Protein AF-A0A7J2LUZ6-F1 (afdb_monomer)

Nearest PDB structures (foldseek):
  6zre-assembly2_B  TM=3.637E-01  e=1.889E+00  Pseudomonas aeruginosa PAO1
  5azs-assembly1_B  TM=2.867E-01  e=8.103E-01  Pseudomonas aeruginosa PAO1
  4mt4-assembly1_C  TM=3.836E-01  e=2.791E+00  Campylobacter jejuni
  1wp1-assembly1_A  TM=2.833E-01  e=2.296E+00  Pseudomonas aeruginosa

Foldseek 3Di:
DDPLVVLVVVLVVLVVVLVVVVVVPQKDKQWDFQWDWDWDQDPVPRDTDTDTHTDGTQWMWMAGNVGDIDTDFGWDDPPPDDTDGPVVVRVVSVVRVVVSVVVVVVVNVVSVVVSVVSCVVSVD

Radius of gyration: 22.77 Å; Cα contacts (8 Å, |Δi|>4): 136; chains: 1; bounding box: 50×46×57 Å

Solvent-accessible surface area (backbone atoms only — not comparable to full-atom values): 7167 Å² total; per-residue (Å²): 134,58,72,66,57,54,52,51,51,50,53,50,54,50,52,53,49,50,53,46,50,58,62,70,62,37,61,52,75,46,74,42,66,44,60,46,84,39,83,45,66,40,87,90,76,69,49,77,43,81,43,74,44,79,76,47,80,44,30,36,40,36,42,37,76,90,68,55,71,50,75,45,76,26,61,45,75,53,96,91,55,82,68,39,76,32,63,70,58,40,52,55,46,49,54,51,44,53,52,51,50,50,53,49,51,51,52,54,50,51,54,51,50,53,49,51,52,51,36,53,76,70,78,94

Structure (mmCIF, N/CA/C/O backbone):
data_AF-A0A7J2LUZ6-F1
#
_entry.id   AF-A0A7J2LUZ6-F1
#
loop_
_atom_site.group_PDB
_atom_site.id
_atom_site.type_symbol
_atom_site.label_atom_id
_atom_site.label_alt_id
_atom_site.label_comp_id
_atom_site.label_asym_id
_atom_site.label_entity_id
_atom_site.label_seq_id
_atom_site.pdbx_PDB_ins_code
_atom_site.Cartn_x
_atom_site.Cartn_y
_atom_site.Cartn_z
_atom_site.occupancy
_atom_site.B_iso_or_equiv
_atom_site.auth_seq_id
_atom_site.auth_comp_id
_atom_site.auth_asym_id
_atom_site.auth_atom_id
_atom_site.pdbx_PDB_model_num
ATOM 1 N N . MET A 1 1 ? -32.737 18.422 23.147 1.00 55.22 1 MET A N 1
ATOM 2 C CA . MET A 1 1 ? -31.731 17.338 23.206 1.00 55.22 1 MET A CA 1
ATOM 3 C C . MET A 1 1 ? -30.648 17.762 24.176 1.00 55.22 1 MET A C 1
ATOM 5 O O . MET A 1 1 ? -30.259 18.921 24.117 1.00 55.22 1 MET A O 1
ATOM 9 N N . SER A 1 2 ? -30.226 16.888 25.093 1.00 73.94 2 SER A N 1
ATOM 10 C CA . SER A 1 2 ? -29.143 17.204 26.031 1.00 73.94 2 SER A CA 1
ATOM 11 C C . SER A 1 2 ? -27.803 17.252 25.288 1.00 73.94 2 SER A C 1
ATOM 13 O O . SER A 1 2 ? -27.574 16.452 24.382 1.00 73.94 2 SER A O 1
ATOM 15 N N . GLU A 1 3 ? -26.900 18.149 25.684 1.00 71.75 3 GLU A N 1
ATOM 16 C CA . GLU A 1 3 ? -25.508 18.216 25.200 1.00 71.75 3 GLU A CA 1
ATOM 17 C C . GLU A 1 3 ? -24.804 16.848 25.264 1.00 71.75 3 GLU A C 1
ATOM 19 O O . GLU A 1 3 ? -24.062 16.473 24.355 1.00 71.75 3 GLU A O 1
ATOM 24 N N . LYS A 1 4 ? -25.122 16.048 26.291 1.00 72.19 4 LYS A N 1
ATOM 25 C CA . LYS A 1 4 ? -24.607 14.683 26.467 1.00 72.19 4 LYS A CA 1
ATOM 26 C C . LYS A 1 4 ? -25.089 13.708 25.389 1.00 72.19 4 LYS A C 1
ATOM 28 O O . LYS A 1 4 ? -24.315 12.855 24.963 1.00 72.19 4 LYS A O 1
ATOM 33 N N . ASP A 1 5 ? -26.328 13.846 24.916 1.00 78.88 5 ASP A N 1
ATOM 34 C CA . ASP A 1 5 ? -26.864 12.998 23.841 1.00 78.88 5 ASP A CA 1
ATOM 35 C C . ASP A 1 5 ? 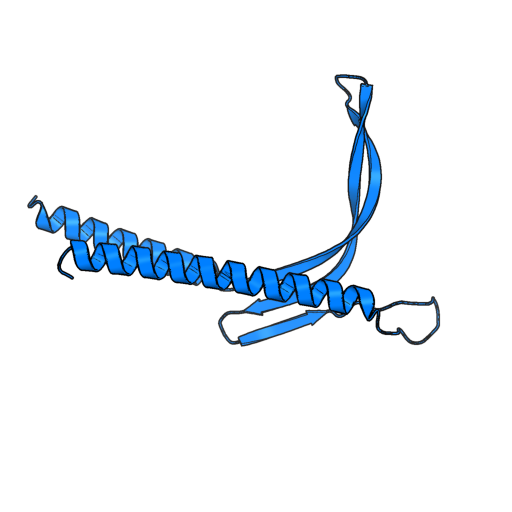-26.208 13.340 22.498 1.00 78.88 5 ASP A C 1
ATOM 37 O O . ASP A 1 5 ? -25.902 12.451 21.706 1.00 78.88 5 ASP A O 1
ATOM 41 N N . SER A 1 6 ? -25.928 14.627 22.263 1.00 78.31 6 SER A N 1
ATOM 42 C CA . SER A 1 6 ? -25.201 15.092 21.076 1.00 78.31 6 SER A CA 1
ATOM 43 C C . SER A 1 6 ? -23.768 14.554 21.040 1.00 78.31 6 SER A C 1
ATOM 45 O O . SER A 1 6 ? -23.332 14.013 20.025 1.00 78.31 6 SER A O 1
ATOM 47 N N . LEU A 1 7 ? -23.049 14.649 22.163 1.00 75.56 7 LEU A N 1
ATOM 48 C CA . LEU A 1 7 ? -21.677 14.152 22.306 1.00 75.56 7 LEU A CA 1
ATOM 49 C C . LEU A 1 7 ? -21.593 12.630 22.139 1.00 75.56 7 LEU A C 1
ATOM 51 O O . LEU A 1 7 ? -20.724 12.133 21.426 1.00 75.56 7 LEU A O 1
ATOM 55 N N . ARG A 1 8 ? -22.536 11.882 22.722 1.00 77.69 8 ARG A N 1
ATOM 56 C CA . ARG A 1 8 ? -22.593 10.422 22.579 1.00 77.69 8 ARG A CA 1
ATOM 57 C C . ARG A 1 8 ? -22.891 9.983 21.143 1.00 77.69 8 ARG A C 1
ATOM 59 O O . ARG A 1 8 ? -22.306 9.010 20.670 1.00 77.69 8 ARG A O 1
ATOM 66 N N . ASN A 1 9 ? -23.766 10.700 20.439 1.00 82.56 9 ASN A N 1
ATOM 67 C CA . ASN A 1 9 ? -24.060 10.426 19.031 1.00 82.56 9 ASN A CA 1
ATOM 68 C C . ASN A 1 9 ? -22.860 10.735 18.126 1.00 82.56 9 ASN A C 1
ATOM 70 O O . ASN A 1 9 ? -22.570 9.954 17.222 1.00 82.56 9 ASN A O 1
ATOM 74 N N . PHE A 1 10 ? -22.127 11.816 18.405 1.00 81.50 10 PHE A N 1
ATOM 75 C CA . PHE A 1 10 ? -20.878 12.131 17.710 1.00 81.50 10 PHE A CA 1
ATOM 76 C C . PHE A 1 10 ? -19.812 11.048 17.936 1.00 81.50 10 PHE A C 1
ATOM 78 O O . PHE A 1 10 ? -19.226 10.561 16.973 1.00 81.50 10 PHE A O 1
ATOM 85 N N . ALA A 1 11 ? -19.625 10.606 19.184 1.00 77.62 11 ALA A N 1
ATOM 86 C CA . ALA A 1 11 ? -18.705 9.526 19.544 1.00 77.62 11 ALA A CA 1
ATOM 87 C C . ALA A 1 11 ? -18.989 8.238 18.767 1.00 77.62 11 ALA A C 1
ATOM 89 O O . ALA A 1 11 ? -18.087 7.620 18.207 1.00 77.62 11 ALA A O 1
ATOM 90 N N . LYS A 1 12 ? -20.269 7.851 18.720 1.00 80.25 12 LYS A N 1
ATOM 91 C CA . LYS A 1 12 ? -20.720 6.662 18.005 1.00 80.25 12 LYS A CA 1
ATOM 92 C C . LYS A 1 12 ? -20.490 6.799 16.501 1.00 80.25 12 LYS A C 1
ATOM 94 O O . LYS A 1 12 ? -19.924 5.896 15.903 1.00 80.25 12 LYS A O 1
ATOM 99 N N . SER A 1 13 ? -20.850 7.943 15.916 1.00 83.75 13 SER A N 1
ATOM 100 C CA . SER A 1 13 ? -20.617 8.205 14.492 1.00 83.75 13 SER A CA 1
ATOM 101 C C . SER A 1 13 ? -19.133 8.149 14.139 1.00 83.75 13 SER A C 1
ATOM 103 O O . SER A 1 13 ? -18.775 7.600 13.106 1.00 83.75 13 SER A O 1
ATOM 105 N N . LEU A 1 14 ? -18.265 8.695 14.989 1.00 81.44 14 LEU A N 1
ATOM 106 C CA . LEU A 1 14 ? -16.825 8.646 14.780 1.00 81.44 14 LEU A CA 1
ATOM 107 C C . LEU A 1 14 ? -16.284 7.217 14.886 1.00 81.44 14 LEU A C 1
ATOM 109 O O . LEU A 1 14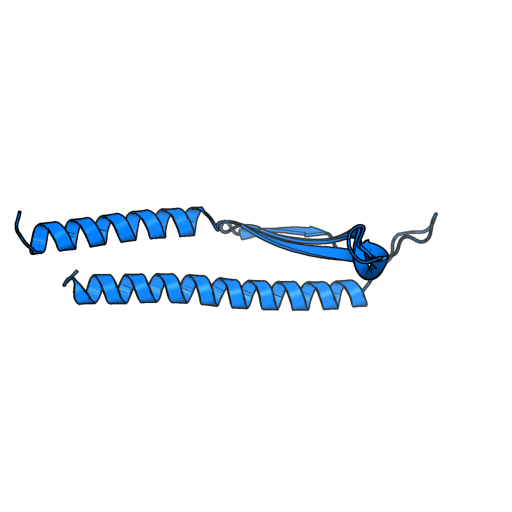 ? -15.476 6.815 14.057 1.00 81.44 14 LEU A O 1
ATOM 113 N N . ALA A 1 15 ? -16.724 6.455 15.888 1.00 78.00 15 ALA A N 1
ATOM 114 C CA . ALA A 1 15 ? -16.345 5.054 16.040 1.00 78.00 15 ALA A CA 1
ATOM 115 C C . ALA A 1 15 ? -16.763 4.228 14.816 1.00 78.00 15 ALA A C 1
ATOM 117 O O . ALA A 1 15 ? -15.972 3.433 14.315 1.00 78.00 15 ALA A O 1
ATOM 118 N N . ASP A 1 16 ? -17.975 4.464 14.308 1.00 82.69 16 ASP A N 1
ATOM 119 C CA . ASP A 1 16 ? -18.499 3.809 13.113 1.00 82.69 16 ASP A CA 1
ATOM 120 C C . ASP A 1 16 ? -17.681 4.189 11.862 1.00 82.69 16 ASP A C 1
ATOM 122 O O . ASP A 1 16 ? -17.350 3.315 11.063 1.00 82.69 16 ASP A O 1
ATOM 126 N N . GLU A 1 17 ? -17.294 5.459 11.697 1.00 83.19 17 GLU A N 1
ATOM 127 C CA . GLU A 1 17 ? -16.430 5.899 10.588 1.00 83.19 17 GLU A C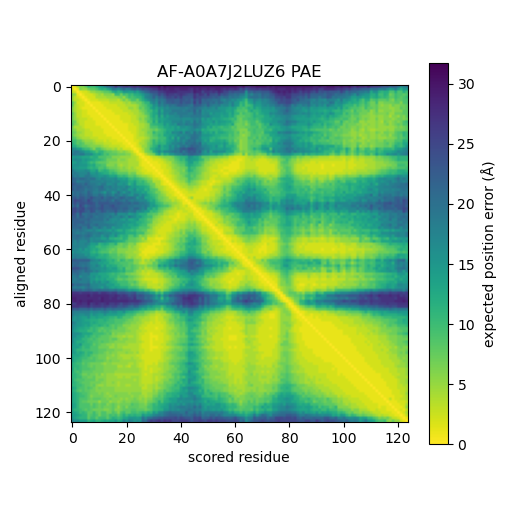A 1
ATOM 128 C C . GLU A 1 17 ? -15.003 5.343 10.696 1.00 83.19 17 GLU A C 1
ATOM 130 O O . GLU A 1 17 ? -14.441 4.885 9.704 1.00 83.19 17 GLU A O 1
ATOM 135 N N . LEU A 1 18 ? -14.420 5.291 11.894 1.00 78.44 18 LEU A N 1
ATOM 136 C CA . LEU A 1 18 ? -13.115 4.662 12.111 1.00 78.44 18 LEU A CA 1
ATOM 137 C C . LEU A 1 18 ? -13.159 3.161 11.821 1.00 78.44 18 LEU A C 1
ATOM 139 O O . LEU A 1 18 ? -12.252 2.637 11.180 1.00 78.44 18 LEU A O 1
ATOM 143 N N . ALA A 1 19 ? -14.223 2.473 12.243 1.00 76.06 19 ALA A N 1
ATOM 144 C CA . ALA A 1 19 ? -14.425 1.062 11.938 1.00 76.06 19 ALA A CA 1
ATOM 145 C C . ALA A 1 19 ? -14.564 0.822 10.426 1.00 76.06 19 ALA A C 1
ATOM 147 O O . ALA A 1 19 ? -14.023 -0.162 9.917 1.00 76.06 19 ALA A O 1
ATOM 148 N N . LYS A 1 20 ? -15.230 1.730 9.697 1.00 80.81 20 LYS A N 1
ATOM 149 C CA . LYS A 1 20 ? -15.262 1.701 8.228 1.00 80.81 20 LYS A CA 1
ATOM 150 C C . LYS A 1 20 ? -13.876 1.900 7.639 1.00 80.81 20 LYS A C 1
ATOM 152 O O . LYS A 1 20 ? -13.472 1.066 6.854 1.00 80.81 20 LYS A O 1
ATOM 157 N N . VAL A 1 21 ? -13.116 2.913 8.058 1.00 75.56 21 VAL A N 1
ATOM 158 C CA . VAL A 1 21 ? -11.760 3.162 7.533 1.00 75.56 21 VAL A CA 1
ATOM 159 C C . VAL A 1 21 ? -10.827 1.979 7.797 1.00 75.56 21 VAL A C 1
ATOM 161 O O . VAL A 1 21 ? -10.095 1.567 6.907 1.00 75.56 21 VAL A O 1
ATOM 164 N N . VAL A 1 22 ? -10.877 1.375 8.985 1.00 71.75 22 VAL A N 1
ATOM 165 C CA . VAL A 1 22 ? -10.073 0.184 9.312 1.00 71.75 22 VAL A CA 1
ATOM 166 C C . VAL A 1 22 ? -10.430 -0.994 8.396 1.00 71.75 22 VAL A C 1
ATOM 168 O O . VAL A 1 22 ? -9.542 -1.720 7.956 1.00 71.75 22 VAL A O 1
ATOM 171 N N . LYS A 1 23 ? -11.717 -1.177 8.081 1.00 68.56 23 LYS A 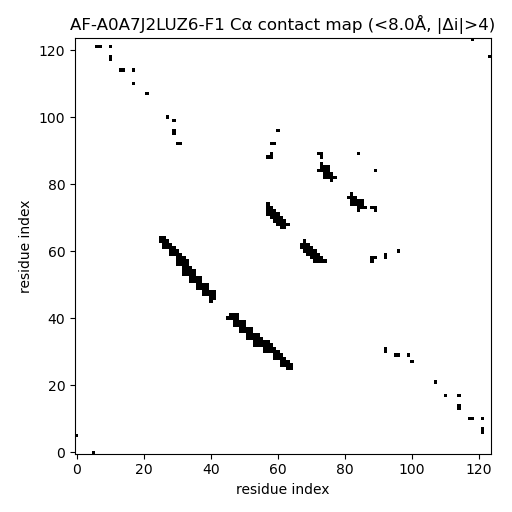N 1
ATOM 172 C CA . LYS A 1 23 ? -12.195 -2.194 7.130 1.00 68.56 23 LYS A CA 1
ATOM 173 C C . LYS A 1 23 ? -11.825 -1.847 5.675 1.00 68.56 23 LYS A C 1
ATOM 175 O O . LYS A 1 23 ? -11.444 -2.726 4.904 1.00 68.56 23 LYS A O 1
ATOM 180 N N . ASP A 1 24 ? -11.895 -0.557 5.367 1.00 67.31 24 ASP A N 1
ATOM 181 C CA . ASP A 1 24 ? -11.416 0.185 4.199 1.00 67.31 24 ASP A CA 1
ATOM 182 C C . ASP A 1 24 ? -10.007 -0.218 3.783 1.00 67.31 24 ASP A C 1
ATOM 184 O O . ASP A 1 24 ? -9.716 -0.553 2.635 1.00 67.31 24 ASP A O 1
ATOM 188 N N . VAL A 1 25 ? -9.113 -0.197 4.766 1.00 67.50 25 VAL A N 1
ATOM 189 C CA . VAL A 1 25 ? -7.687 -0.377 4.529 1.00 67.50 25 VAL A CA 1
ATOM 190 C C . VAL A 1 25 ? -7.177 -1.711 5.052 1.00 67.50 25 VAL A C 1
ATOM 192 O O . VAL A 1 25 ? -6.150 -1.838 5.715 1.00 67.50 25 VAL A O 1
ATOM 195 N N . THR A 1 26 ? -7.924 -2.742 4.688 1.00 70.44 26 THR A N 1
ATOM 196 C CA . THR A 1 26 ? -7.564 -4.143 4.902 1.00 70.44 26 THR A CA 1
ATOM 197 C C . THR A 1 26 ? -6.418 -4.614 4.024 1.00 70.44 26 THR A C 1
ATOM 199 O O . THR A 1 26 ? -5.881 -5.686 4.275 1.00 70.44 26 THR A O 1
ATOM 202 N N . THR A 1 27 ? -6.034 -3.841 3.008 1.00 80.88 27 THR A N 1
ATOM 203 C CA . THR A 1 27 ? -5.033 -4.245 2.023 1.00 80.88 27 THR A CA 1
ATOM 204 C C . THR A 1 27 ? -4.020 -3.134 1.765 1.00 80.88 27 THR A C 1
ATOM 206 O O . THR A 1 27 ? -4.377 -2.043 1.321 1.00 80.88 27 THR A O 1
ATOM 209 N N . LEU A 1 28 ? -2.737 -3.433 1.967 1.00 85.50 28 LEU A N 1
ATOM 210 C CA . LEU A 1 28 ? -1.624 -2.604 1.511 1.00 85.50 28 LEU A CA 1
ATOM 211 C C . LEU A 1 28 ? -1.040 -3.219 0.239 1.00 85.50 28 LEU A C 1
ATOM 213 O O . LEU A 1 28 ? -0.484 -4.314 0.270 1.00 85.50 28 LEU A O 1
ATOM 217 N N . THR A 1 29 ? -1.141 -2.509 -0.885 1.00 90.06 29 THR A N 1
ATOM 218 C CA . THR A 1 29 ? -0.516 -2.930 -2.146 1.00 90.06 29 THR A CA 1
ATOM 219 C C . THR A 1 29 ? 0.637 -2.004 -2.493 1.00 90.06 29 THR A C 1
ATOM 221 O O . THR A 1 29 ? 0.446 -0.809 -2.706 1.00 90.06 29 THR A O 1
ATOM 224 N N . VAL A 1 30 ? 1.831 -2.574 -2.615 1.00 90.44 30 VAL A N 1
ATOM 225 C CA . VAL A 1 30 ? 3.028 -1.884 -3.089 1.00 90.44 30 VAL A CA 1
ATOM 226 C C . VAL A 1 30 ? 3.387 -2.447 -4.453 1.00 90.44 30 VAL A C 1
ATOM 228 O O . VAL A 1 30 ? 3.608 -3.648 -4.605 1.00 90.44 30 VAL A O 1
ATOM 231 N N . VAL A 1 31 ? 3.450 -1.579 -5.458 1.00 91.62 31 VAL A N 1
ATOM 232 C CA . VAL A 1 31 ? 3.817 -1.945 -6.829 1.00 91.62 31 VAL A CA 1
ATOM 233 C C . VAL A 1 31 ? 5.055 -1.158 -7.217 1.00 91.62 31 VAL A C 1
ATOM 235 O O . VAL A 1 31 ? 5.091 0.063 -7.105 1.00 91.62 31 VAL A O 1
ATOM 238 N N . THR A 1 32 ? 6.077 -1.854 -7.695 1.00 89.75 32 THR A N 1
ATOM 239 C CA . THR A 1 32 ? 7.198 -1.222 -8.382 1.00 89.75 32 THR A CA 1
ATOM 240 C C . THR A 1 32 ? 7.015 -1.433 -9.870 1.00 89.75 32 THR A C 1
ATOM 242 O O . THR A 1 32 ? 6.895 -2.564 -10.347 1.00 89.75 32 THR A O 1
ATOM 245 N N . VAL A 1 33 ? 6.986 -0.322 -10.595 1.00 89.62 33 VAL A N 1
ATOM 246 C CA . VAL A 1 33 ? 6.824 -0.278 -12.045 1.00 89.62 33 VAL A CA 1
ATOM 247 C C . VAL A 1 33 ? 8.140 0.111 -12.707 1.00 89.62 33 VAL A C 1
ATOM 249 O O . VAL A 1 33 ? 8.956 0.835 -12.138 1.00 89.62 33 VAL A O 1
ATOM 252 N N . LYS A 1 34 ? 8.351 -0.371 -13.930 1.00 87.12 34 LYS A N 1
ATOM 253 C CA . LYS A 1 34 ? 9.342 0.194 -14.847 1.00 87.12 34 LYS A CA 1
ATOM 254 C C . LYS A 1 34 ? 8.663 1.260 -15.684 1.00 87.12 34 LYS A C 1
ATOM 256 O O . LYS A 1 34 ? 7.575 1.029 -16.211 1.00 87.12 34 LYS A O 1
ATOM 261 N N . GLY A 1 35 ? 9.331 2.388 -15.869 1.00 84.12 35 GLY A N 1
ATOM 262 C CA . GLY A 1 35 ? 8.883 3.436 -16.770 1.00 84.12 35 GLY A CA 1
ATOM 263 C C . GLY A 1 35 ? 9.994 3.902 -17.694 1.00 84.12 35 GLY A C 1
ATOM 264 O O . GLY A 1 35 ? 11.177 3.712 -17.407 1.00 84.12 35 GLY A O 1
ATOM 265 N N . VAL A 1 36 ? 9.596 4.500 -18.809 1.00 87.12 36 VAL A N 1
ATOM 266 C CA . VAL A 1 36 ? 10.494 5.210 -19.722 1.00 87.12 36 VAL A CA 1
ATOM 267 C C . VAL A 1 36 ? 10.143 6.687 -19.702 1.00 87.12 36 VAL A C 1
ATOM 269 O O . VAL A 1 36 ? 8.970 7.046 -19.597 1.00 87.12 36 VAL A O 1
ATOM 272 N N . ASN A 1 37 ? 11.157 7.542 -19.798 1.00 88.31 37 ASN A N 1
ATOM 273 C CA . ASN A 1 37 ? 10.922 8.969 -19.962 1.00 88.31 37 ASN A CA 1
ATOM 274 C C . ASN A 1 37 ? 10.284 9.207 -21.332 1.00 88.31 37 ASN A C 1
ATOM 276 O O . ASN A 1 37 ? 10.796 8.748 -22.354 1.00 88.31 37 ASN A O 1
ATOM 280 N N . GLU A 1 38 ? 9.171 9.922 -21.335 1.00 88.81 38 GLU A N 1
ATOM 281 C CA . GLU A 1 38 ? 8.448 10.342 -22.522 1.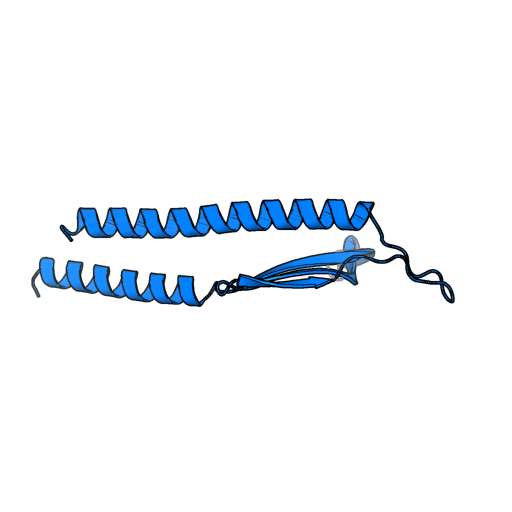00 88.81 38 GLU A CA 1
ATOM 282 C C . GLU A 1 38 ? 8.375 11.867 -22.548 1.00 88.81 38 GLU A C 1
ATOM 284 O O . GLU A 1 38 ? 8.032 12.515 -21.558 1.00 88.81 38 GLU A O 1
ATOM 289 N N . GLU A 1 39 ? 8.717 12.439 -23.696 1.00 90.19 39 GLU A N 1
ATOM 290 C CA . GLU A 1 39 ? 8.552 13.861 -23.956 1.00 90.19 39 GLU A CA 1
ATOM 291 C C . GLU A 1 39 ? 7.123 14.129 -24.418 1.00 90.19 39 GLU A C 1
ATOM 293 O O . GLU A 1 39 ? 6.705 13.692 -25.490 1.00 90.19 39 GLU A O 1
ATOM 298 N N . VAL A 1 40 ? 6.378 14.892 -23.624 1.00 89.31 40 VAL A N 1
ATOM 299 C CA . VAL A 1 40 ? 5.024 15.323 -23.963 1.00 89.31 40 VAL A CA 1
ATOM 300 C C . VAL A 1 40 ? 5.042 16.821 -24.220 1.00 89.31 40 VAL A C 1
ATOM 302 O O . VAL A 1 40 ? 5.486 17.608 -23.385 1.00 89.31 40 VAL A O 1
ATOM 305 N N . LYS A 1 41 ? 4.534 17.238 -25.381 1.00 91.50 41 LYS A N 1
ATOM 306 C CA . LYS A 1 41 ? 4.365 18.658 -25.702 1.00 91.50 41 LYS A CA 1
ATOM 307 C C . LYS A 1 41 ? 3.021 19.153 -25.192 1.00 91.50 41 LYS A C 1
ATOM 309 O O . LYS A 1 41 ? 1.975 18.629 -25.576 1.00 91.50 41 LYS A O 1
ATOM 314 N N . LYS A 1 42 ? 3.035 20.205 -24.375 1.00 88.56 42 LYS A N 1
ATOM 315 C CA . LYS A 1 42 ? 1.813 20.917 -23.989 1.00 88.56 42 LYS A CA 1
ATOM 316 C C . LYS A 1 42 ? 1.178 21.531 -25.235 1.00 88.56 42 LYS A C 1
ATOM 318 O O . LYS A 1 42 ? 1.769 22.412 -25.854 1.00 88.56 42 LYS A O 1
ATOM 323 N N . GLN A 1 43 ? -0.042 21.117 -25.578 1.00 86.31 43 GLN A N 1
ATOM 324 C CA . GLN A 1 43 ? -0.762 21.667 -26.737 1.00 86.31 43 GLN A CA 1
ATOM 325 C C . GLN A 1 43 ? -0.998 23.182 -26.640 1.00 86.31 43 GLN A C 1
ATOM 327 O O . GLN A 1 43 ? -1.031 23.857 -27.661 1.00 86.31 43 GLN A O 1
ATOM 332 N N . SER A 1 44 ? -1.151 23.720 -25.427 1.00 87.19 44 SER A N 1
ATOM 333 C CA . SER A 1 44 ? -1.461 25.134 -25.198 1.00 87.19 44 SER A CA 1
ATOM 334 C C . SER A 1 44 ? -0.250 26.065 -25.274 1.00 87.19 44 SER A C 1
ATOM 336 O O . SER A 1 44 ? -0.407 27.222 -25.653 1.00 87.19 44 SER A O 1
ATOM 338 N N . THR A 1 45 ? 0.943 25.594 -24.899 1.00 88.06 45 THR A N 1
ATOM 339 C CA . THR A 1 45 ? 2.146 26.442 -24.775 1.00 88.06 45 THR A CA 1
ATOM 340 C C . THR A 1 45 ? 3.309 26.002 -25.662 1.00 88.06 45 THR A C 1
ATOM 342 O O . THR A 1 45 ? 4.267 26.752 -25.813 1.00 88.06 45 THR A O 1
ATOM 345 N N . GLY A 1 46 ? 3.260 24.796 -26.236 1.00 88.44 46 GLY A N 1
ATOM 346 C CA . GLY A 1 46 ? 4.352 24.209 -27.018 1.00 88.44 46 GLY A CA 1
ATOM 347 C C . GLY A 1 46 ? 5.551 23.731 -26.188 1.00 88.44 46 GLY A C 1
ATOM 348 O O . GLY A 1 46 ? 6.507 23.208 -26.755 1.00 88.44 46 GLY A O 1
ATOM 349 N N . GLU A 1 47 ? 5.505 23.887 -24.863 1.00 92.81 47 GLU A N 1
ATOM 350 C CA . GLU A 1 47 ? 6.559 23.471 -23.934 1.00 92.81 47 GLU A CA 1
ATOM 351 C C . GLU A 1 47 ? 6.652 21.939 -23.853 1.00 92.81 47 GLU A C 1
ATOM 353 O O . GLU A 1 47 ? 5.630 21.254 -23.740 1.00 92.81 47 GLU A O 1
ATOM 358 N N . THR A 1 48 ? 7.877 21.408 -23.875 1.00 90.44 48 THR A N 1
ATOM 359 C CA . THR A 1 48 ? 8.143 19.986 -23.630 1.00 90.44 48 THR A CA 1
ATOM 360 C C . THR A 1 48 ? 8.236 19.728 -22.131 1.00 90.44 48 THR A C 1
ATOM 362 O O . THR A 1 48 ? 9.056 20.334 -21.443 1.00 90.44 48 THR A O 1
ATOM 365 N N . ILE A 1 49 ? 7.433 18.790 -21.639 1.00 91.06 49 ILE A N 1
ATOM 366 C CA . ILE A 1 49 ? 7.564 18.222 -20.297 1.00 91.06 49 ILE A CA 1
ATOM 367 C C . ILE A 1 49 ? 7.996 16.761 -20.394 1.00 91.06 49 ILE A C 1
ATOM 369 O O . ILE A 1 49 ? 7.646 16.066 -21.347 1.00 91.06 49 ILE A O 1
ATOM 373 N N . TYR A 1 50 ? 8.734 16.294 -19.391 1.00 87.56 50 TYR A N 1
ATOM 374 C CA . TYR A 1 50 ? 9.104 14.889 -19.266 1.00 87.56 50 TYR A CA 1
ATOM 375 C C . TYR A 1 50 ? 8.134 14.202 -18.314 1.00 87.56 50 TYR A C 1
ATOM 377 O O . TYR A 1 50 ? 7.984 14.619 -17.164 1.00 87.56 50 TYR A O 1
ATOM 385 N N . VAL A 1 51 ? 7.483 13.152 -18.797 1.00 87.69 51 VAL A N 1
ATOM 386 C CA . VAL A 1 51 ? 6.641 12.274 -17.986 1.00 87.69 51 VAL A CA 1
ATOM 387 C C . VAL A 1 51 ? 7.255 10.885 -17.954 1.00 87.69 51 VAL A C 1
ATOM 389 O O . VAL A 1 51 ? 7.954 10.476 -18.878 1.00 87.69 51 VAL A O 1
ATOM 392 N N . ILE A 1 52 ? 7.005 10.145 -16.881 1.00 85.12 52 ILE A N 1
ATOM 393 C CA . ILE A 1 52 ? 7.377 8.735 -16.817 1.00 85.12 52 ILE A CA 1
ATOM 394 C C . ILE A 1 52 ? 6.186 7.944 -17.350 1.00 85.12 52 ILE A C 1
ATOM 396 O O . ILE A 1 52 ? 5.144 7.887 -16.700 1.00 85.12 52 ILE A O 1
ATOM 400 N N . ARG A 1 53 ? 6.330 7.334 -18.530 1.00 85.31 53 ARG A N 1
ATOM 401 C CA . ARG A 1 53 ? 5.342 6.381 -19.038 1.00 85.31 53 ARG A CA 1
ATOM 402 C C . ARG A 1 53 ? 5.617 5.017 -18.438 1.00 85.31 53 ARG A C 1
ATOM 404 O O . ARG A 1 53 ? 6.680 4.442 -18.675 1.00 85.31 53 ARG A O 1
ATOM 411 N N . GLU A 1 54 ? 4.658 4.477 -17.700 1.00 86.69 54 GLU A N 1
ATOM 412 C CA . GLU A 1 54 ? 4.748 3.116 -17.181 1.00 86.69 54 GLU A CA 1
ATOM 413 C C . GLU A 1 54 ? 4.767 2.096 -18.329 1.00 86.69 54 GLU A C 1
ATOM 415 O O . GLU A 1 54 ? 4.023 2.187 -19.305 1.00 86.69 54 GLU A O 1
ATOM 420 N N . THR A 1 55 ? 5.664 1.121 -18.221 1.00 84.38 55 THR A N 1
ATOM 421 C CA . THR A 1 55 ? 5.893 0.078 -19.235 1.00 84.38 55 THR A CA 1
ATOM 422 C C . THR A 1 55 ? 5.625 -1.325 -18.709 1.00 84.38 55 THR A C 1
ATOM 424 O O . THR A 1 55 ? 5.485 -2.253 -19.502 1.00 84.38 55 THR A O 1
ATOM 427 N N . GLY A 1 56 ? 5.520 -1.493 -17.389 1.00 83.94 56 GLY A N 1
ATOM 428 C CA . GLY A 1 56 ? 5.120 -2.754 -16.779 1.00 83.94 56 GLY A CA 1
ATOM 429 C C . GLY A 1 56 ? 5.400 -2.821 -15.283 1.00 83.94 56 GLY A C 1
ATOM 430 O O . GLY A 1 56 ? 6.222 -2.074 -14.748 1.00 83.94 56 GLY A O 1
ATOM 431 N N . VAL A 1 57 ? 4.729 -3.759 -14.617 1.00 86.12 57 VAL A N 1
ATOM 432 C CA . VAL A 1 57 ? 4.974 -4.106 -13.213 1.00 86.12 57 VAL A CA 1
ATOM 433 C C . VAL A 1 57 ? 6.189 -5.019 -13.128 1.00 86.12 57 VAL A C 1
ATOM 435 O O . VAL A 1 57 ? 6.253 -6.036 -13.817 1.00 86.12 57 VAL A O 1
ATOM 438 N N . VAL A 1 58 ? 7.142 -4.670 -12.267 1.00 89.94 58 VAL A N 1
ATOM 439 C CA . VAL A 1 58 ? 8.342 -5.485 -12.036 1.00 89.94 58 VAL A CA 1
ATOM 440 C C . VAL A 1 58 ? 8.362 -6.178 -10.699 1.00 89.94 58 VAL A C 1
ATOM 442 O O . VAL A 1 58 ? 8.924 -7.259 -10.604 1.00 89.94 58 VAL A O 1
ATOM 445 N N . ALA A 1 59 ? 7.748 -5.590 -9.684 1.00 90.38 59 ALA A N 1
ATOM 446 C CA . ALA A 1 59 ? 7.583 -6.234 -8.398 1.00 90.38 59 ALA A CA 1
ATOM 447 C C . ALA A 1 59 ? 6.268 -5.780 -7.777 1.00 90.38 59 ALA A C 1
ATOM 449 O O . ALA A 1 59 ? 5.830 -4.645 -7.988 1.00 90.38 59 ALA A O 1
ATOM 450 N N . LYS A 1 60 ? 5.628 -6.673 -7.033 1.00 92.50 60 LYS A N 1
ATOM 451 C CA . LYS A 1 60 ? 4.355 -6.405 -6.373 1.00 92.50 60 LYS A CA 1
ATOM 452 C C . LYS A 1 60 ? 4.328 -7.129 -5.042 1.00 92.50 60 LYS A C 1
ATOM 454 O O . LYS A 1 60 ? 4.598 -8.323 -5.004 1.00 92.50 60 LYS A O 1
ATOM 459 N N . THR A 1 61 ? 3.946 -6.421 -3.994 1.00 91.12 61 THR A N 1
ATOM 460 C CA . THR A 1 61 ? 3.635 -7.002 -2.693 1.00 91.12 61 THR A CA 1
ATOM 461 C C . THR A 1 61 ? 2.231 -6.561 -2.311 1.00 91.12 61 THR A C 1
ATOM 463 O O . THR A 1 61 ? 1.943 -5.365 -2.314 1.00 91.12 61 THR A O 1
ATOM 466 N N . ILE A 1 62 ? 1.353 -7.514 -2.022 1.00 89.69 62 ILE A N 1
ATOM 467 C CA . ILE A 1 62 ? 0.049 -7.269 -1.401 1.00 89.69 62 ILE A CA 1
ATOM 468 C C . ILE A 1 62 ? 0.121 -7.854 0.001 1.00 89.69 62 ILE A C 1
ATOM 470 O O . ILE A 1 62 ? 0.567 -8.989 0.155 1.00 89.69 62 ILE A O 1
ATOM 474 N N . ILE A 1 63 ? -0.284 -7.070 0.992 1.00 85.12 63 ILE A N 1
ATOM 475 C CA . ILE A 1 63 ? -0.383 -7.484 2.387 1.00 85.12 63 ILE A CA 1
ATOM 476 C C . ILE A 1 63 ? -1.825 -7.258 2.808 1.00 85.12 63 ILE A C 1
ATOM 478 O O . ILE A 1 63 ? -2.283 -6.112 2.845 1.00 85.12 63 ILE A O 1
ATOM 482 N N . GLU A 1 64 ? -2.522 -8.342 3.104 1.00 82.31 64 GLU A N 1
ATOM 483 C CA . GLU A 1 64 ? -3.885 -8.324 3.620 1.00 82.31 64 GLU A CA 1
ATOM 484 C C . GLU A 1 64 ? -3.861 -8.425 5.157 1.00 82.31 64 GLU A C 1
ATOM 486 O O . GLU A 1 64 ? -2.933 -8.976 5.757 1.00 82.31 64 GLU A O 1
ATOM 491 N N . LEU A 1 65 ? -4.842 -7.816 5.831 1.00 68.38 65 LEU A N 1
ATOM 492 C CA . LEU A 1 65 ? -4.909 -7.764 7.301 1.00 68.38 65 LEU A CA 1
ATOM 493 C C . LEU A 1 65 ? -5.099 -9.141 7.956 1.00 68.38 65 LEU A C 1
ATOM 495 O O . LEU A 1 65 ? -4.809 -9.283 9.143 1.00 68.38 65 LEU A O 1
ATOM 499 N N . ASP A 1 66 ? -5.583 -10.137 7.216 1.00 68.62 66 ASP A N 1
ATOM 500 C CA . ASP A 1 66 ? -5.678 -11.530 7.666 1.00 68.62 66 ASP A CA 1
ATOM 501 C C . ASP A 1 66 ? -4.333 -12.277 7.614 1.00 68.62 66 ASP A C 1
ATOM 503 O O . ASP A 1 66 ? -4.231 -13.397 8.118 1.00 68.62 66 ASP A O 1
ATOM 507 N N . GLY A 1 67 ? -3.283 -11.622 7.110 1.00 64.50 67 GLY A N 1
ATOM 508 C CA . GLY A 1 67 ? -1.926 -12.147 7.051 1.00 64.50 67 GLY A CA 1
ATOM 509 C C . GLY A 1 67 ? -1.554 -12.754 5.703 1.00 64.50 67 GLY A C 1
ATOM 510 O O . GLY A 1 67 ? -0.418 -13.218 5.569 1.00 64.50 67 GLY A O 1
ATOM 511 N N . ASP A 1 68 ? -2.447 -12.721 4.710 1.00 76.12 68 ASP A N 1
ATOM 512 C CA . ASP A 1 68 ? -2.126 -13.188 3.368 1.00 76.12 68 ASP A CA 1
ATOM 513 C C . ASP A 1 68 ? -1.162 -12.218 2.671 1.00 76.12 68 ASP A C 1
ATOM 515 O O . ASP A 1 68 ? -1.348 -10.996 2.625 1.00 76.12 68 ASP A O 1
ATOM 519 N N . ILE A 1 69 ? -0.073 -12.783 2.142 1.00 83.19 69 ILE A N 1
ATOM 520 C CA . ILE A 1 69 ? 0.975 -12.035 1.448 1.00 83.19 69 ILE A CA 1
ATOM 521 C C . ILE A 1 69 ? 1.126 -12.589 0.038 1.00 83.19 69 ILE A C 1
ATOM 523 O O . ILE A 1 69 ? 1.558 -13.726 -0.160 1.00 83.19 69 ILE A O 1
ATOM 527 N N . ILE A 1 70 ? 0.840 -11.752 -0.958 1.00 85.62 70 ILE A N 1
ATOM 528 C CA . ILE A 1 70 ? 1.105 -12.062 -2.365 1.00 85.62 70 ILE A CA 1
ATOM 529 C C . ILE A 1 70 ? 2.362 -11.312 -2.789 1.00 85.62 70 ILE A C 1
ATOM 531 O O . ILE A 1 70 ? 2.392 -10.082 -2.764 1.00 85.62 70 ILE A O 1
ATOM 535 N N . LEU A 1 71 ? 3.384 -12.054 -3.226 1.00 87.75 71 LEU A N 1
ATOM 536 C CA . LEU A 1 71 ? 4.661 -11.505 -3.674 1.00 87.75 71 LEU A CA 1
ATOM 537 C C . LEU A 1 71 ? 4.950 -11.882 -5.131 1.00 87.75 71 LEU A C 1
ATOM 539 O O . LEU A 1 71 ? 5.066 -13.053 -5.483 1.00 87.75 71 LEU A O 1
ATOM 543 N N . GLN A 1 72 ? 5.159 -10.867 -5.961 1.00 88.69 72 GLN A N 1
ATOM 544 C CA . GLN A 1 72 ? 5.764 -10.976 -7.281 1.00 88.69 72 GLN A CA 1
ATOM 545 C C . GLN A 1 72 ? 7.176 -10.396 -7.212 1.00 88.69 72 GLN A C 1
ATOM 547 O O . GLN A 1 72 ? 7.353 -9.193 -7.004 1.00 88.69 72 GLN A O 1
ATOM 552 N N . VAL A 1 73 ? 8.180 -11.252 -7.403 1.00 88.62 73 VAL A N 1
ATOM 553 C CA . VAL A 1 73 ? 9.592 -10.855 -7.388 1.00 88.62 73 VAL A CA 1
ATOM 554 C C . VAL A 1 73 ? 10.059 -10.386 -8.770 1.00 88.62 73 VAL A C 1
ATOM 556 O O . VAL A 1 73 ? 9.612 -10.926 -9.786 1.00 88.62 73 VAL A O 1
ATOM 559 N N . PRO A 1 74 ? 10.974 -9.404 -8.836 1.00 87.56 74 PRO A N 1
ATOM 560 C CA . PRO A 1 74 ? 11.499 -8.928 -10.103 1.00 87.56 74 PRO A CA 1
ATOM 561 C C . PRO A 1 74 ? 12.481 -9.938 -10.685 1.00 87.56 74 PRO A C 1
ATOM 563 O O . PRO A 1 74 ? 13.440 -10.346 -10.032 1.00 87.56 74 PRO A O 1
ATOM 566 N N . VAL A 1 75 ? 12.257 -10.317 -11.940 1.00 87.69 75 VAL A N 1
ATOM 567 C CA . VAL A 1 75 ? 13.120 -11.241 -12.678 1.00 87.69 75 VAL A CA 1
ATOM 568 C C . VAL A 1 75 ? 13.690 -10.577 -13.929 1.00 87.69 75 VAL A C 1
ATOM 570 O O . VAL A 1 75 ? 13.019 -9.796 -14.608 1.00 87.69 75 VAL A O 1
ATOM 573 N N . LYS A 1 76 ? 14.942 -10.900 -14.250 1.00 82.56 76 LYS A N 1
ATOM 574 C CA . LYS A 1 76 ? 15.573 -10.618 -15.537 1.00 82.56 76 LYS A CA 1
ATOM 575 C C . LYS A 1 76 ? 15.244 -11.780 -16.464 1.00 82.56 76 LYS A C 1
ATOM 577 O O . LYS A 1 76 ? 15.683 -12.906 -16.237 1.00 82.56 76 LYS A O 1
ATOM 582 N N . SER A 1 77 ? 14.455 -11.509 -17.497 1.00 71.06 77 SER A N 1
ATOM 583 C CA . SER A 1 77 ? 14.232 -12.472 -18.571 1.00 71.06 77 SER A CA 1
ATOM 584 C C . SER A 1 77 ? 15.235 -12.179 -19.685 1.00 71.06 77 SER A C 1
ATOM 586 O O . SER A 1 77 ? 15.171 -11.123 -20.314 1.00 71.06 77 SER A O 1
ATOM 588 N N . ALA A 1 78 ? 16.193 -13.082 -19.890 1.00 58.31 78 ALA A N 1
ATOM 589 C CA . ALA A 1 78 ? 16.998 -13.121 -21.104 1.00 58.31 78 ALA A CA 1
ATOM 590 C C . ALA A 1 78 ? 16.279 -14.082 -22.054 1.00 58.31 78 ALA A C 1
ATOM 592 O O . ALA A 1 78 ? 16.135 -15.256 -21.733 1.00 58.31 78 ALA A O 1
ATOM 593 N N . GLY A 1 79 ? 15.727 -13.568 -2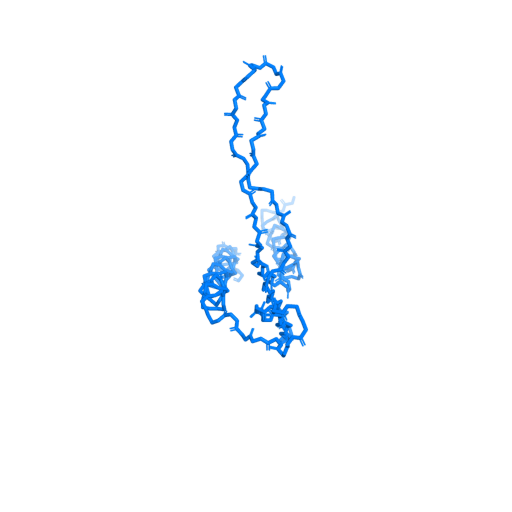3.156 1.00 52.22 79 GLY A N 1
ATOM 594 C CA . GLY A 1 79 ? 14.827 -14.311 -24.043 1.00 52.22 79 GLY A CA 1
ATOM 595 C C . GLY A 1 79 ? 15.348 -15.701 -24.432 1.00 52.22 79 GLY A C 1
ATOM 596 O O . GLY A 1 79 ? 16.180 -15.813 -25.325 1.00 52.22 79 GLY A O 1
ATOM 597 N N . GLY A 1 80 ? 14.818 -16.740 -23.776 1.00 60.56 80 GLY A N 1
ATOM 598 C CA . GLY A 1 80 ? 15.139 -18.152 -24.018 1.00 60.56 80 GLY A CA 1
ATOM 599 C C . GLY A 1 80 ? 15.894 -18.871 -22.890 1.00 60.56 80 GLY A C 1
ATOM 600 O O . GLY A 1 80 ? 15.939 -20.098 -22.905 1.00 60.56 80 GLY A O 1
ATOM 601 N N . GLU A 1 81 ? 16.434 -18.156 -21.900 1.00 62.78 81 GLU A N 1
ATOM 602 C CA . GLU A 1 81 ? 17.117 -18.739 -20.734 1.00 62.78 81 GLU A CA 1
ATOM 603 C C . GLU A 1 81 ? 16.245 -18.719 -19.468 1.00 62.78 81 GLU A C 1
ATOM 605 O O . GLU A 1 81 ? 15.217 -18.039 -19.396 1.00 62.78 81 GLU A O 1
ATOM 610 N N . ALA A 1 82 ? 16.658 -19.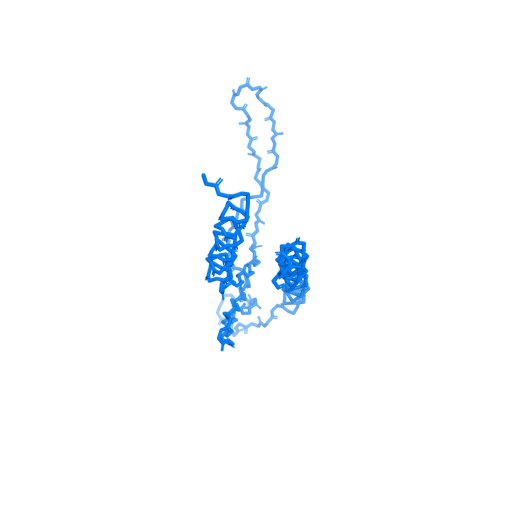483 -18.450 1.00 71.88 82 ALA A N 1
ATOM 611 C CA . ALA A 1 82 ? 16.009 -19.477 -17.145 1.00 71.88 82 ALA A CA 1
ATOM 612 C C . ALA A 1 82 ? 16.026 -18.060 -16.548 1.00 71.88 82 ALA A C 1
ATOM 614 O O . ALA A 1 82 ? 17.077 -17.430 -16.430 1.00 71.88 82 ALA A O 1
ATOM 615 N N . SER A 1 83 ? 14.851 -17.564 -16.160 1.00 79.94 83 SER A N 1
ATOM 616 C CA . SER A 1 83 ? 14.709 -16.267 -15.500 1.00 79.94 83 SER A CA 1
ATOM 617 C C . SER A 1 83 ? 15.587 -16.201 -14.250 1.00 79.94 83 SER A C 1
ATOM 619 O O . SER A 1 83 ? 15.508 -17.072 -13.384 1.00 79.94 83 SER A O 1
ATOM 621 N N . THR A 1 84 ? 16.393 -15.147 -14.138 1.00 85.75 84 THR A N 1
ATOM 622 C CA . THR A 1 84 ? 17.216 -14.887 -12.948 1.00 85.75 84 THR A CA 1
ATOM 623 C C . THR A 1 84 ? 16.594 -13.778 -12.112 1.00 85.75 84 THR A C 1
ATOM 625 O O . THR A 1 84 ? 15.898 -12.909 -12.633 1.00 85.75 84 THR A O 1
ATOM 628 N N . LEU A 1 85 ? 16.811 -13.803 -10.800 1.00 87.62 85 LEU A N 1
ATOM 629 C CA . LEU A 1 85 ? 16.315 -12.763 -9.901 1.00 87.62 85 LEU A CA 1
ATOM 630 C C . LEU A 1 85 ? 17.038 -11.431 -10.165 1.00 87.62 85 LEU A C 1
ATOM 632 O O . LEU A 1 85 ? 18.260 -11.391 -10.310 1.00 87.62 85 LEU A O 1
ATOM 636 N N . ASP A 1 86 ? 16.297 -10.324 -10.199 1.00 90.31 86 ASP A N 1
ATOM 637 C CA . ASP A 1 86 ? 16.884 -8.984 -10.200 1.00 90.31 86 ASP A CA 1
ATOM 638 C C . ASP A 1 86 ? 17.060 -8.485 -8.760 1.00 90.31 86 ASP A C 1
ATOM 640 O O . ASP A 1 86 ? 16.190 -7.807 -8.213 1.00 90.31 86 ASP A O 1
ATOM 644 N N . GLU A 1 87 ? 18.181 -8.844 -8.129 1.00 91.38 87 GLU A N 1
ATOM 645 C CA . GLU A 1 87 ? 18.455 -8.536 -6.716 1.00 91.38 87 GLU A CA 1
ATOM 646 C C . GLU A 1 87 ? 18.352 -7.041 -6.397 1.00 91.38 87 GLU A C 1
ATOM 648 O O . GLU A 1 87 ? 17.732 -6.664 -5.406 1.00 91.38 87 GLU A O 1
ATOM 653 N N . ARG A 1 88 ? 18.847 -6.171 -7.284 1.00 90.50 88 ARG A N 1
ATOM 654 C CA . ARG A 1 88 ? 18.786 -4.717 -7.087 1.00 90.50 88 ARG A CA 1
ATOM 655 C C . ARG A 1 88 ? 17.350 -4.194 -7.093 1.00 90.50 88 ARG A C 1
ATOM 657 O O . ARG A 1 88 ? 16.999 -3.340 -6.281 1.00 90.50 88 ARG A O 1
ATOM 664 N N . LEU A 1 89 ? 16.519 -4.662 -8.028 1.00 89.56 89 LEU A N 1
ATOM 665 C CA . LEU A 1 89 ? 15.105 -4.274 -8.047 1.00 89.56 89 LEU A CA 1
ATOM 666 C C . LEU A 1 89 ? 14.351 -4.862 -6.856 1.00 89.56 89 LEU A C 1
ATOM 668 O O . LEU A 1 89 ? 13.433 -4.220 -6.351 1.00 89.56 89 LEU A O 1
ATOM 672 N N . LEU A 1 90 ? 14.735 -6.056 -6.401 1.00 91.50 90 LEU A N 1
ATOM 673 C CA . LEU A 1 90 ? 14.143 -6.668 -5.221 1.00 91.50 90 LEU A CA 1
ATOM 674 C C . LEU A 1 90 ? 14.469 -5.860 -3.961 1.00 91.50 90 LEU A C 1
ATOM 676 O O . LEU A 1 90 ? 13.566 -5.602 -3.174 1.00 91.50 90 LEU A O 1
ATOM 680 N N . GLU A 1 91 ? 15.719 -5.438 -3.775 1.00 93.44 91 GLU A N 1
ATOM 681 C CA . GLU A 1 91 ? 16.133 -4.580 -2.658 1.00 93.44 91 GLU A CA 1
ATOM 682 C C . GLU A 1 91 ? 15.385 -3.246 -2.660 1.00 93.44 91 GLU A C 1
ATOM 684 O O . GLU A 1 91 ? 14.830 -2.848 -1.637 1.00 93.44 91 GLU A O 1
ATOM 689 N N . LEU A 1 92 ? 15.286 -2.594 -3.824 1.00 92.62 92 LEU A N 1
ATOM 690 C CA . LEU A 1 92 ? 14.510 -1.364 -3.968 1.00 92.62 92 LEU A CA 1
ATOM 691 C C . LEU A 1 92 ? 13.032 -1.585 -3.616 1.00 92.62 92 LEU A C 1
ATOM 693 O O . LEU A 1 92 ? 12.427 -0.772 -2.920 1.00 92.62 92 LEU A O 1
ATOM 697 N N . HIS A 1 93 ? 12.442 -2.686 -4.087 1.00 93.69 93 HIS A N 1
ATOM 698 C CA . HIS A 1 93 ? 11.057 -3.017 -3.773 1.00 93.69 93 HIS A CA 1
ATOM 699 C C . HIS A 1 93 ? 10.864 -3.272 -2.276 1.00 93.69 93 HIS A C 1
ATOM 701 O O . HIS A 1 93 ? 9.917 -2.748 -1.700 1.00 93.69 93 HIS A O 1
ATOM 707 N N . LYS A 1 94 ? 11.772 -4.014 -1.631 1.00 92.44 94 LYS A N 1
ATOM 708 C CA . LYS A 1 94 ? 11.735 -4.268 -0.184 1.00 92.44 94 LYS A CA 1
ATOM 709 C C . LYS A 1 94 ? 11.796 -2.972 0.619 1.00 92.44 94 LYS A C 1
ATOM 711 O O . LYS A 1 94 ? 10.945 -2.776 1.476 1.00 92.44 94 LYS A O 1
ATOM 716 N N . ALA A 1 95 ? 12.708 -2.062 0.278 1.00 93.19 95 ALA A N 1
ATOM 717 C CA . ALA A 1 95 ? 12.791 -0.755 0.930 1.00 93.19 95 ALA A CA 1
ATOM 718 C C . ALA A 1 95 ? 11.483 0.049 0.782 1.00 93.19 95 ALA A C 1
ATOM 720 O O . ALA A 1 95 ? 11.004 0.652 1.741 1.00 93.19 95 ALA A O 1
ATOM 721 N N . ASN A 1 96 ? 10.853 0.008 -0.399 1.00 91.38 96 ASN A N 1
ATOM 722 C CA . ASN A 1 96 ? 9.551 0.646 -0.617 1.00 91.38 96 ASN A CA 1
ATOM 723 C C . ASN A 1 96 ? 8.429 -0.019 0.195 1.00 91.38 96 ASN A C 1
ATOM 725 O O . ASN A 1 96 ? 7.556 0.677 0.710 1.00 91.38 96 ASN A O 1
ATOM 729 N N . VAL A 1 97 ? 8.441 -1.350 0.312 1.00 91.06 97 VAL A N 1
ATOM 730 C CA . VAL A 1 97 ? 7.477 -2.105 1.126 1.00 91.06 97 VAL A CA 1
ATOM 731 C C . VAL A 1 97 ? 7.630 -1.766 2.605 1.00 91.06 97 VAL A C 1
ATOM 733 O O . VAL A 1 97 ? 6.629 -1.510 3.269 1.00 91.06 97 VAL A O 1
ATOM 736 N N . GLU A 1 98 ? 8.858 -1.714 3.116 1.00 91.06 98 GLU A N 1
ATOM 737 C CA . GLU A 1 98 ? 9.152 -1.347 4.504 1.00 91.06 98 GLU A CA 1
ATOM 738 C C . GLU A 1 98 ? 8.671 0.071 4.825 1.00 91.06 98 GLU A C 1
ATOM 740 O O . GLU A 1 98 ? 7.940 0.261 5.798 1.00 91.06 98 GLU A O 1
ATOM 745 N N . LEU A 1 99 ? 8.981 1.044 3.963 1.00 92.50 99 LEU A N 1
ATOM 746 C CA . LEU A 1 99 ? 8.518 2.422 4.124 1.00 92.50 99 LEU A CA 1
ATOM 747 C C . LEU A 1 99 ? 6.986 2.527 4.060 1.00 92.50 99 LEU A C 1
ATOM 749 O O . LEU A 1 99 ? 6.369 3.239 4.853 1.00 92.50 99 LEU A O 1
ATOM 753 N N . ALA A 1 100 ? 6.350 1.813 3.127 1.00 89.94 100 ALA A N 1
ATOM 754 C CA . ALA A 1 100 ? 4.895 1.785 3.017 1.00 89.94 100 ALA A CA 1
ATOM 755 C C . ALA A 1 100 ? 4.247 1.184 4.273 1.00 89.94 100 ALA A C 1
ATOM 757 O O . ALA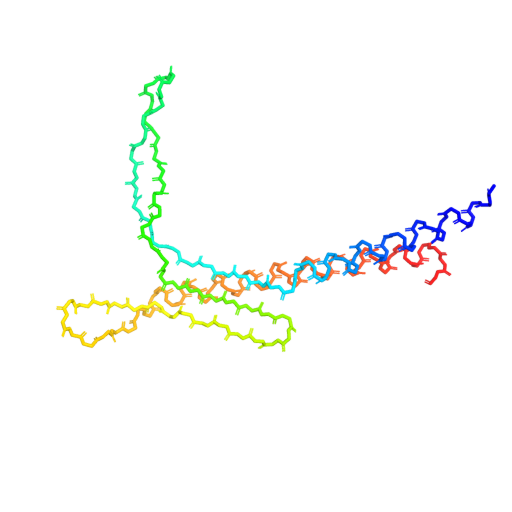 A 1 100 ? 3.259 1.724 4.766 1.00 89.94 100 ALA A O 1
ATOM 758 N N . LEU A 1 101 ? 4.827 0.113 4.824 1.00 86.62 101 LEU A N 1
ATOM 759 C CA . LEU A 1 101 ? 4.383 -0.508 6.071 1.00 86.62 101 LEU A CA 1
ATOM 760 C C . LEU A 1 101 ? 4.549 0.417 7.279 1.00 86.62 101 LEU A C 1
ATOM 762 O O . LEU A 1 101 ? 3.665 0.468 8.133 1.00 86.62 101 LEU A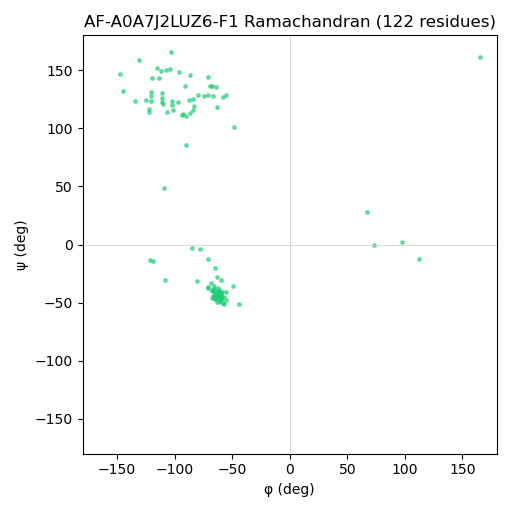 O 1
ATOM 766 N N . GLU A 1 102 ? 5.657 1.148 7.371 1.00 89.50 102 GLU A N 1
ATOM 767 C CA . GLU A 1 102 ? 5.892 2.112 8.448 1.00 89.50 102 GLU A CA 1
ATOM 768 C C . GLU A 1 102 ? 4.896 3.278 8.393 1.00 89.50 102 GLU A C 1
ATOM 770 O O . GLU A 1 102 ? 4.248 3.596 9.397 1.00 89.50 102 GLU A O 1
ATOM 775 N N . ASN A 1 103 ? 4.695 3.858 7.206 1.00 88.06 103 ASN A N 1
ATOM 776 C CA . ASN A 1 103 ? 3.699 4.908 6.986 1.00 88.06 103 ASN A CA 1
ATOM 777 C C . ASN A 1 103 ? 2.289 4.413 7.322 1.00 88.06 103 ASN A C 1
ATOM 779 O O . ASN A 1 103 ? 1.520 5.108 7.989 1.00 88.06 103 ASN A O 1
ATOM 783 N N . TRP A 1 104 ? 1.972 3.185 6.910 1.00 84.56 104 TRP A N 1
ATOM 784 C CA . TRP A 1 104 ? 0.703 2.531 7.196 1.00 84.56 104 TRP A CA 1
ATOM 785 C C . TRP A 1 104 ? 0.463 2.367 8.701 1.00 84.56 104 TRP A C 1
ATOM 787 O O . TRP A 1 104 ? -0.573 2.779 9.227 1.00 84.56 104 TRP A O 1
ATOM 797 N N . ARG A 1 105 ? 1.450 1.835 9.431 1.00 84.38 105 ARG A N 1
ATOM 798 C CA . ARG A 1 105 ? 1.382 1.688 10.893 1.00 84.38 105 ARG A CA 1
ATOM 799 C C . ARG A 1 105 ? 1.209 3.031 11.591 1.00 84.38 105 ARG A C 1
ATOM 801 O O . ARG A 1 105 ? 0.407 3.134 12.520 1.00 84.38 105 ARG A O 1
ATOM 808 N N . THR A 1 106 ? 1.930 4.052 11.137 1.00 87.69 106 THR A N 1
ATOM 809 C CA . THR A 1 106 ? 1.855 5.408 11.695 1.00 87.69 106 THR A CA 1
ATOM 810 C C . THR A 1 106 ? 0.462 6.001 11.503 1.00 87.69 106 THR A C 1
ATOM 812 O O . THR A 1 106 ? -0.122 6.524 12.454 1.00 87.69 106 THR A O 1
ATOM 815 N N . PHE A 1 107 ? -0.111 5.858 10.306 1.00 85.38 107 PHE A N 1
ATOM 816 C CA . PHE A 1 107 ? -1.478 6.279 10.012 1.00 85.38 107 PHE A CA 1
ATOM 817 C C . PHE A 1 107 ? -2.497 5.591 10.931 1.00 85.38 107 PHE A C 1
ATOM 819 O O . PHE A 1 107 ? -3.282 6.268 11.596 1.00 85.38 107 PHE A O 1
ATOM 826 N N . MET A 1 108 ? -2.434 4.261 11.046 1.00 82.31 108 MET A N 1
ATOM 827 C CA . MET A 1 108 ? -3.347 3.491 11.899 1.00 82.31 108 MET A CA 1
ATOM 828 C C . MET A 1 108 ? -3.213 3.850 13.379 1.00 82.31 108 MET A C 1
ATOM 830 O O . MET A 1 108 ? -4.216 4.037 14.066 1.00 82.31 108 MET A O 1
ATOM 834 N N . THR A 1 109 ? -1.982 4.008 13.866 1.00 85.00 109 THR A N 1
ATOM 835 C CA . THR A 1 109 ? -1.718 4.426 15.250 1.00 85.00 109 THR A CA 1
ATOM 836 C C . THR A 1 109 ? -2.310 5.805 15.517 1.00 85.00 109 THR A C 1
ATOM 838 O O . THR A 1 109 ? -3.015 5.993 16.503 1.00 85.00 109 THR A O 1
ATOM 841 N N . THR A 1 110 ? -2.115 6.746 14.592 1.00 86.06 110 THR A N 1
ATOM 842 C CA . THR A 1 110 ? -2.660 8.104 14.698 1.00 86.06 110 THR A CA 1
ATOM 843 C C . THR A 1 110 ? -4.189 8.092 14.755 1.00 86.06 110 THR A C 1
ATOM 845 O O . THR A 1 110 ? -4.776 8.784 15.586 1.00 86.06 110 THR A O 1
ATOM 848 N N . LEU A 1 111 ? -4.851 7.279 13.923 1.00 83.12 111 LEU A N 1
ATOM 849 C CA . LEU A 1 111 ? -6.309 7.129 13.967 1.00 83.12 111 LEU A CA 1
ATOM 850 C C . LEU A 1 111 ? -6.792 6.588 15.318 1.00 83.12 111 LEU A C 1
ATOM 852 O O . LEU A 1 111 ? -7.737 7.132 15.891 1.00 83.12 111 LEU A O 1
ATOM 856 N N . ILE A 1 112 ? -6.129 5.558 15.848 1.00 82.31 112 ILE A N 1
ATOM 857 C CA . ILE A 1 112 ? -6.461 4.965 17.152 1.00 82.31 112 ILE A CA 1
ATOM 858 C C . ILE A 1 112 ? -6.238 5.976 18.283 1.00 82.31 112 ILE A C 1
ATOM 860 O O . ILE A 1 112 ? -7.076 6.096 19.174 1.00 82.31 112 ILE A O 1
ATOM 864 N N . GLU A 1 113 ? -5.149 6.742 18.246 1.00 84.94 113 GLU A N 1
ATOM 865 C CA . GLU A 1 113 ? -4.878 7.781 19.241 1.00 84.94 113 GLU A CA 1
ATOM 866 C C . GLU A 1 113 ? -5.917 8.902 19.214 1.00 84.94 113 GLU A C 1
ATOM 868 O O . GLU A 1 113 ? -6.361 9.353 20.272 1.00 84.94 113 GLU A O 1
ATOM 873 N N . ILE A 1 114 ? -6.318 9.358 18.023 1.00 83.19 114 ILE A N 1
ATOM 874 C CA . ILE A 1 114 ? -7.385 10.353 17.862 1.00 83.19 114 ILE A CA 1
ATOM 875 C C . ILE A 1 114 ? -8.684 9.808 18.459 1.00 83.19 114 ILE A C 1
ATOM 877 O O . ILE A 1 114 ? -9.328 10.500 19.250 1.00 83.19 114 ILE A O 1
ATOM 881 N N . ALA A 1 115 ? -9.029 8.556 18.147 1.00 79.81 115 ALA A N 1
ATOM 882 C CA . ALA A 1 115 ? -10.194 7.885 18.709 1.00 79.81 115 ALA A CA 1
ATOM 883 C C . ALA A 1 115 ? -10.137 7.844 20.242 1.00 79.81 115 ALA A C 1
ATOM 885 O O . ALA A 1 115 ? -11.068 8.291 20.908 1.00 79.81 115 ALA A O 1
ATOM 886 N N . GLY A 1 116 ? -9.022 7.373 20.808 1.00 81.38 116 GLY A N 1
ATOM 887 C CA . GLY A 1 116 ? -8.821 7.253 22.252 1.00 81.38 116 GLY A CA 1
ATOM 888 C C . GLY A 1 116 ? -8.893 8.596 22.980 1.00 81.38 116 GLY A C 1
ATOM 889 O O . GLY A 1 116 ? -9.558 8.708 24.012 1.00 81.38 116 GLY A O 1
ATOM 890 N N . LYS A 1 117 ? -8.281 9.648 22.420 1.00 82.38 117 LYS A N 1
ATOM 891 C CA . LYS A 1 117 ? -8.375 11.018 22.953 1.00 82.38 117 LYS A CA 1
ATOM 892 C C . LYS A 1 117 ? -9.814 11.529 22.941 1.00 82.38 117 LYS A C 1
ATOM 894 O O . LYS A 1 117 ? -10.239 12.159 23.907 1.00 82.38 117 LYS A O 1
ATOM 899 N N . LEU A 1 118 ? -10.566 11.247 21.878 1.00 76.00 118 LEU A N 1
ATOM 900 C CA . LEU A 1 118 ? -11.968 11.646 21.768 1.00 76.00 118 LEU A CA 1
ATOM 901 C C . LEU A 1 118 ? -12.841 10.892 22.773 1.00 76.00 118 LEU A C 1
ATOM 903 O O . LEU A 1 118 ? -13.585 11.546 23.497 1.00 76.00 118 LEU A O 1
ATOM 907 N N . PHE A 1 119 ? -12.688 9.573 22.918 1.00 77.00 119 PHE A N 1
ATOM 908 C CA . PHE A 1 119 ? -13.388 8.805 23.959 1.00 77.00 119 PHE A CA 1
ATOM 909 C C . PHE A 1 119 ? -13.091 9.335 25.367 1.00 77.00 119 PHE A C 1
ATOM 911 O O . PHE A 1 119 ? -14.020 9.631 26.117 1.00 77.00 119 PHE A O 1
ATOM 918 N N . THR A 1 120 ? -11.817 9.611 25.663 1.00 78.75 120 THR A N 1
ATOM 919 C CA . THR A 1 120 ? -11.400 10.181 26.953 1.00 78.75 120 THR A CA 1
ATOM 920 C C . THR A 1 120 ? -12.059 11.542 27.214 1.00 78.75 120 THR A C 1
ATOM 922 O O . THR A 1 120 ? -12.581 11.780 28.302 1.00 78.75 120 THR A O 1
ATOM 925 N N . MET A 1 121 ? -12.083 12.441 26.218 1.00 71.94 121 MET A N 1
ATOM 926 C CA . MET A 1 121 ? -12.751 13.750 26.326 1.00 71.94 121 MET A CA 1
ATOM 927 C C . MET A 1 121 ? -14.267 13.636 26.526 1.00 71.94 121 MET A C 1
ATOM 929 O O . MET A 1 121 ? -14.881 14.516 27.126 1.00 71.94 121 MET A O 1
ATOM 933 N N . LEU A 1 122 ? -14.870 12.554 26.039 1.00 67.94 122 LEU A N 1
ATOM 934 C CA . LEU A 1 122 ? -16.296 12.267 26.162 1.00 67.94 122 LEU A CA 1
ATOM 935 C C . LEU A 1 122 ? -16.664 11.581 27.489 1.00 67.94 122 LEU A C 1
ATOM 937 O O . LEU A 1 122 ? -17.850 11.361 27.743 1.00 67.94 122 LEU A O 1
ATOM 941 N N . GLY A 1 123 ? -15.678 11.268 28.337 1.00 64.69 123 GLY A N 1
ATOM 942 C CA . GLY A 1 123 ? -15.883 10.528 29.584 1.00 64.69 123 GLY A CA 1
ATOM 943 C C . GLY A 1 123 ? -16.320 9.077 29.358 1.00 64.69 123 GLY A C 1
ATOM 944 O O . GLY A 1 123 ? -17.048 8.535 30.193 1.00 64.69 123 GLY A O 1
ATOM 945 N N . LEU A 1 124 ? -15.929 8.498 28.217 1.00 54.38 124 LEU A N 1
ATOM 946 C CA . LEU A 1 124 ? -16.135 7.100 27.833 1.00 54.38 124 LEU A CA 1
ATOM 947 C C . LEU A 1 124 ? -14.834 6.306 27.961 1.00 54.38 124 LEU A C 1
ATOM 949 O O . LEU A 1 124 ? -13.767 6.863 27.617 1.00 54.38 124 LEU A O 1
#

Mean predicted aligned error: 9.75 Å

Secondary structure (DSSP, 8-state):
--HHHHHHHHHHHHHHHHHHHHHHTSEEEEEEEEEEEEEEE-TTT--EEEEEEEEEEEEEEEEETTS-EEEE--EE--TTSPPEE-HHHHHHHHHHHHHHHHHHHHHHHHHHHHHHHHHHHTT-

pLDDT: mean 82.4, std 9.08, range [52.22, 93.69]

Sequence (124 aa):
MSEKDSLRNFAKSLADELAKVVKDVTTLTVVTVKGVNEEVKKQSTGETIYVIRETGVVAKTIIELDGDIILQVPVKSAGGEASTLDERLLELHKANVELALENWRTFMTTLIEIAGKLFTMLGL